Protein AF-A0A957UX32-F1 (afdb_monomer_lite)

Sequence (65 aa):
ALTITVGPTTMELCPGESRADQFTGLLGGAARYFFEDGLLYIDLMADGGTMAFAPANPELLADDG

Radius of gyration: 14.04 Å; chains: 1; bounding box: 30×34×32 Å

pLDDT: mean 89.86, std 10.33, range [53.16, 98.19]

Foldseek 3Di:
DDADDDDDDDPDPDPPVDCVVVVSVQNRQFDDWDDDPQWIWTDGPPRPGIDIGHPDDVVVVVVPD

Secondary structure (DSSP, 8-state):
---------------TT--HHHHHHHHTTEEEEEEETTEEEEEESTT--EEEEPPP-TTTSS---

Structure (mmCIF, N/CA/C/O backbone):
data_AF-A0A957UX32-F1
#
_entry.id   AF-A0A957UX32-F1
#
loop_
_atom_site.group_PDB
_atom_site.id
_atom_site.type_symbol
_atom_site.label_atom_id
_atom_site.label_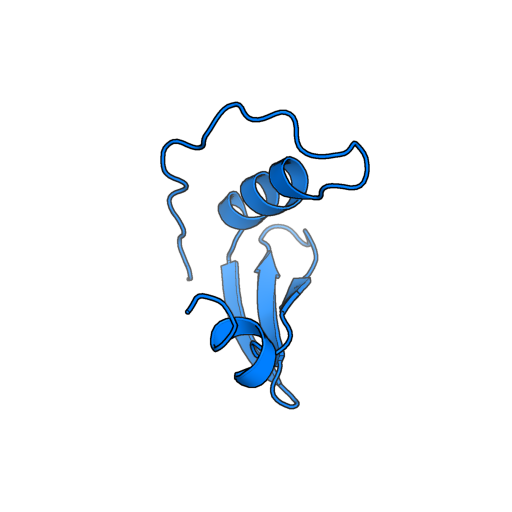alt_id
_atom_site.label_comp_id
_atom_site.label_asym_id
_atom_site.label_entity_id
_atom_site.label_seq_id
_atom_site.pdbx_PDB_ins_code
_atom_site.Cartn_x
_atom_site.Cartn_y
_atom_site.Cartn_z
_atom_site.occupancy
_atom_site.B_iso_or_equiv
_atom_site.auth_seq_id
_atom_site.auth_comp_id
_atom_site.auth_asym_id
_atom_site.auth_atom_id
_atom_site.pdbx_PDB_model_num
ATOM 1 N N . ALA A 1 1 ? -3.462 0.805 14.668 1.00 83.75 1 ALA A N 1
ATOM 2 C CA . ALA A 1 1 ? -3.097 1.585 13.473 1.00 83.75 1 ALA A CA 1
ATOM 3 C C . ALA A 1 1 ? -2.066 0.786 12.695 1.00 83.75 1 ALA A C 1
ATOM 5 O O . ALA A 1 1 ? -1.178 0.218 13.326 1.00 83.75 1 ALA A O 1
ATOM 6 N N . LEU A 1 2 ? -2.241 0.665 11.381 1.00 94.12 2 LEU A N 1
ATOM 7 C CA . LEU A 1 2 ? -1.267 0.046 10.483 1.00 94.12 2 LEU A CA 1
ATOM 8 C C . LEU A 1 2 ? -0.246 1.109 10.071 1.00 94.12 2 LEU A C 1
ATOM 10 O O . LEU A 1 2 ? -0.648 2.185 9.650 1.00 94.12 2 LEU A O 1
ATOM 14 N N . THR A 1 3 ? 1.044 0.798 10.169 1.00 94.81 3 THR A N 1
ATOM 15 C CA . THR A 1 3 ? 2.125 1.679 9.714 1.00 94.81 3 THR A CA 1
ATOM 16 C C . THR A 1 3 ? 2.989 0.918 8.722 1.00 94.81 3 THR A C 1
ATOM 18 O O . THR A 1 3 ? 3.416 -0.198 9.015 1.00 94.81 3 THR A O 1
ATOM 21 N N . ILE A 1 4 ? 3.253 1.524 7.565 1.00 95.25 4 ILE A N 1
ATOM 22 C CA . ILE A 1 4 ? 4.064 0.936 6.497 1.00 95.25 4 ILE A CA 1
ATOM 23 C C . ILE A 1 4 ? 5.219 1.888 6.193 1.00 95.25 4 ILE A C 1
ATOM 25 O O . ILE A 1 4 ? 5.003 3.041 5.829 1.00 95.25 4 ILE A O 1
ATOM 29 N N . THR A 1 5 ? 6.448 1.397 6.329 1.00 94.44 5 THR A N 1
ATOM 30 C CA . THR A 1 5 ? 7.652 2.139 5.944 1.00 94.44 5 THR A CA 1
ATOM 31 C C . THR A 1 5 ? 8.084 1.676 4.561 1.00 94.44 5 THR A C 1
ATOM 33 O O . THR A 1 5 ? 8.531 0.541 4.401 1.00 94.44 5 THR A O 1
ATOM 36 N N . VAL A 1 6 ? 7.945 2.546 3.560 1.00 93.00 6 VAL A N 1
ATOM 37 C CA . VAL A 1 6 ? 8.382 2.255 2.190 1.00 93.00 6 VAL A CA 1
ATOM 38 C C . VAL A 1 6 ? 9.910 2.296 2.136 1.00 93.00 6 VAL A C 1
ATOM 40 O O . VAL A 1 6 ? 10.531 3.286 2.521 1.00 93.00 6 VAL A O 1
ATOM 43 N N . GLY A 1 7 ? 10.510 1.188 1.705 1.00 91.81 7 GLY A N 1
ATOM 44 C CA . GLY A 1 7 ? 11.950 1.075 1.497 1.00 91.81 7 GLY A CA 1
ATOM 45 C C . GLY A 1 7 ? 12.408 1.690 0.169 1.00 91.81 7 GLY A C 1
ATOM 46 O O . GLY A 1 7 ? 11.592 2.213 -0.590 1.00 91.81 7 GLY A O 1
ATOM 47 N N . PRO A 1 8 ? 13.713 1.618 -0.140 1.00 92.62 8 PRO A N 1
ATOM 48 C CA . PRO A 1 8 ? 14.216 2.013 -1.452 1.00 92.62 8 PRO A CA 1
ATOM 49 C C . PRO A 1 8 ? 13.530 1.214 -2.571 1.00 92.62 8 PRO A C 1
ATOM 51 O O . PRO A 1 8 ? 13.324 0.007 -2.444 1.00 92.62 8 PRO A O 1
ATOM 54 N N . THR A 1 9 ? 13.212 1.888 -3.676 1.00 90.69 9 THR A N 1
ATOM 55 C CA . THR A 1 9 ? 12.625 1.296 -4.886 1.00 90.69 9 THR A CA 1
ATOM 56 C C . THR A 1 9 ? 13.626 1.333 -6.042 1.00 90.69 9 THR A C 1
ATOM 58 O O . THR A 1 9 ? 14.595 2.097 -6.023 1.00 90.69 9 THR A O 1
ATOM 61 N N . THR A 1 10 ? 13.417 0.500 -7.063 1.00 89.75 10 THR A N 1
ATOM 62 C CA . THR A 1 10 ? 14.180 0.588 -8.315 1.00 89.75 10 THR A CA 1
ATOM 63 C C . THR A 1 10 ? 13.726 1.814 -9.117 1.00 89.75 10 THR A C 1
ATOM 65 O O . THR A 1 10 ? 12.576 2.236 -9.023 1.00 89.75 10 THR A O 1
ATOM 68 N N . MET A 1 11 ? 14.627 2.407 -9.907 1.00 86.12 11 MET A N 1
ATOM 69 C CA . MET A 1 11 ? 14.319 3.554 -10.784 1.00 86.12 11 MET A CA 1
ATOM 70 C C . MET A 1 11 ? 13.958 3.103 -12.205 1.00 86.12 11 MET A C 1
ATOM 72 O O . MET A 1 11 ? 14.368 3.718 -13.189 1.00 86.12 11 MET A O 1
ATOM 76 N N . GLU A 1 12 ? 13.268 1.974 -12.325 1.00 87.62 12 GLU A N 1
ATOM 77 C CA . GLU A 1 12 ? 12.937 1.417 -13.630 1.00 87.62 12 GLU A CA 1
ATOM 78 C C . GLU A 1 12 ? 11.789 2.186 -14.290 1.00 87.62 12 GLU A C 1
ATOM 80 O O . GLU A 1 12 ? 10.821 2.586 -13.642 1.00 87.62 12 GLU A O 1
ATOM 85 N N . LEU A 1 13 ? 11.905 2.396 -15.603 1.00 82.38 13 LEU A N 1
ATOM 86 C CA . LEU A 1 13 ? 10.862 3.010 -16.416 1.00 82.38 13 LEU A CA 1
ATOM 87 C C . LEU A 1 13 ? 9.768 1.977 -16.698 1.00 82.38 13 LEU A C 1
ATOM 89 O O . LEU A 1 13 ? 9.734 1.351 -17.757 1.00 82.38 13 LEU A O 1
ATOM 93 N N . CYS A 1 14 ? 8.864 1.808 -15.736 1.00 85.62 14 CYS A N 1
ATOM 94 C CA . CYS A 1 14 ? 7.611 1.100 -15.966 1.00 85.62 14 CYS A CA 1
ATOM 95 C C . CYS A 1 14 ? 6.764 1.842 -17.025 1.00 85.62 14 CYS A C 1
ATOM 97 O O . CYS A 1 14 ? 6.883 3.064 -17.160 1.00 85.62 14 CYS A O 1
ATOM 99 N N . PRO A 1 15 ? 5.878 1.143 -17.763 1.00 87.44 15 PRO A N 1
ATOM 100 C CA . PRO A 1 15 ? 4.955 1.778 -18.706 1.00 87.44 15 PRO A CA 1
ATOM 101 C C . PRO A 1 15 ? 4.162 2.922 -18.054 1.00 87.44 15 PRO A C 1
ATOM 103 O O . PRO A 1 15 ? 3.868 2.854 -16.865 1.00 87.44 15 PRO A O 1
ATOM 106 N N . GLY A 1 16 ? 3.752 3.937 -18.824 1.00 84.56 16 GLY A N 1
ATOM 107 C CA . GLY A 1 16 ? 3.028 5.108 -18.289 1.00 84.56 16 GLY A CA 1
ATOM 108 C C . GLY A 1 16 ? 1.689 4.787 -17.606 1.00 84.56 16 GLY A C 1
ATOM 109 O O . GLY A 1 16 ? 1.204 5.565 -16.794 1.00 84.56 16 GLY A O 1
ATOM 110 N N . GLU A 1 17 ? 1.126 3.615 -17.894 1.00 92.19 17 GLU A N 1
ATOM 111 C CA . GLU A 1 17 ? -0.082 3.063 -17.269 1.00 92.19 17 GLU A CA 1
ATOM 112 C C . GLU A 1 17 ? 0.185 2.515 -15.846 1.00 92.19 17 GLU A C 1
ATOM 114 O O . GLU A 1 17 ? -0.745 2.165 -15.115 1.00 92.19 17 GLU A O 1
ATOM 119 N N . SER A 1 18 ? 1.462 2.378 -15.464 1.00 92.38 18 SER A N 1
ATOM 120 C CA . SER A 1 18 ? 1.889 1.837 -14.176 1.00 92.38 18 SER A CA 1
ATOM 121 C C . SER A 1 18 ? 1.400 2.697 -13.020 1.00 92.38 18 SER A C 1
ATOM 123 O O . SER A 1 18 ? 1.427 3.925 -13.056 1.00 92.38 18 SER A O 1
ATOM 125 N N . ARG A 1 19 ? 1.009 2.029 -11.935 1.00 92.62 19 ARG A N 1
ATOM 126 C CA . ARG A 1 19 ? 0.553 2.669 -10.697 1.00 92.62 19 ARG A CA 1
ATOM 127 C C . ARG A 1 19 ? 1.626 2.698 -9.611 1.00 92.62 19 ARG A C 1
ATOM 129 O O . ARG A 1 19 ? 1.281 2.940 -8.463 1.00 92.62 19 ARG A O 1
ATOM 136 N N . ALA A 1 20 ? 2.896 2.443 -9.937 1.00 91.38 20 ALA A N 1
ATOM 137 C CA . ALA A 1 20 ? 3.973 2.325 -8.945 1.00 91.38 20 ALA A CA 1
ATOM 138 C C . ALA A 1 20 ? 4.067 3.545 -8.004 1.00 91.38 20 ALA A C 1
ATOM 140 O O . ALA A 1 20 ? 4.054 3.384 -6.780 1.00 91.38 20 ALA A O 1
ATOM 141 N N . ASP A 1 21 ? 4.064 4.759 -8.558 1.00 90.19 21 ASP A N 1
ATOM 142 C CA . ASP A 1 21 ? 4.134 6.001 -7.774 1.00 90.19 21 ASP A CA 1
ATOM 143 C C . ASP A 1 21 ? 2.874 6.224 -6.930 1.00 90.19 21 ASP A C 1
ATOM 145 O O . ASP A 1 21 ? 2.945 6.602 -5.761 1.00 90.19 21 ASP A O 1
ATOM 149 N N . GLN A 1 22 ? 1.698 5.935 -7.496 1.00 93.00 22 GLN A N 1
ATOM 150 C CA . GLN A 1 22 ? 0.440 6.014 -6.757 1.00 93.00 22 GLN A CA 1
ATOM 151 C C . GLN A 1 22 ? 0.433 5.021 -5.591 1.00 93.00 22 GLN A C 1
ATOM 153 O O . GLN A 1 22 ? 0.118 5.394 -4.467 1.00 93.00 22 GLN A O 1
ATOM 158 N N . PHE A 1 23 ? 0.783 3.763 -5.849 1.00 94.25 23 PHE A N 1
ATOM 159 C CA . PHE A 1 23 ? 0.802 2.708 -4.847 1.00 94.25 23 PHE A CA 1
ATOM 160 C C . PHE A 1 23 ? 1.735 3.067 -3.688 1.00 94.25 23 PHE A C 1
ATOM 162 O O . PHE A 1 23 ? 1.300 3.092 -2.539 1.00 94.25 23 PHE A O 1
ATOM 169 N N . THR A 1 24 ? 2.987 3.424 -3.983 1.00 93.12 24 THR A N 1
ATOM 170 C CA . THR A 1 24 ? 3.970 3.804 -2.955 1.00 93.12 24 THR A CA 1
ATOM 171 C C . THR A 1 24 ? 3.548 5.047 -2.171 1.00 93.12 24 THR A C 1
ATOM 173 O O . THR A 1 24 ? 3.693 5.064 -0.947 1.00 93.12 24 THR A O 1
ATOM 176 N N . GLY A 1 25 ? 2.952 6.047 -2.829 1.00 92.44 25 GLY A N 1
ATOM 177 C CA . GLY A 1 25 ? 2.410 7.233 -2.163 1.00 92.44 25 GLY A CA 1
ATOM 178 C C . GLY A 1 25 ? 1.264 6.915 -1.195 1.00 92.44 25 GLY A C 1
ATOM 179 O O . GLY A 1 25 ? 1.238 7.432 -0.078 1.00 92.44 25 GLY A O 1
ATOM 180 N N . LEU A 1 26 ? 0.343 6.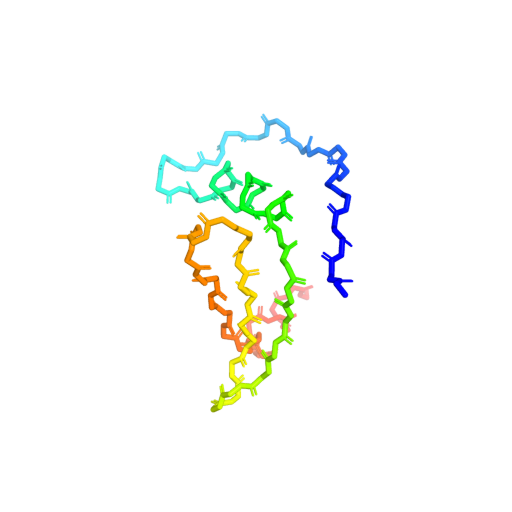027 -1.583 1.00 96.31 26 LEU A N 1
ATOM 181 C CA . LEU A 1 26 ? -0.802 5.652 -0.746 1.00 96.31 26 LEU A CA 1
ATOM 182 C C . LEU A 1 26 ? -0.398 4.774 0.450 1.00 96.31 26 LEU A C 1
ATOM 184 O O . LEU A 1 26 ? -0.994 4.908 1.519 1.00 96.31 26 LEU A O 1
ATOM 188 N N . LEU A 1 27 ? 0.641 3.935 0.329 1.00 95.75 27 LEU A N 1
ATOM 189 C CA . LEU A 1 27 ? 1.147 3.134 1.457 1.00 95.75 27 LEU A CA 1
ATOM 190 C C . LEU A 1 27 ? 1.562 3.997 2.658 1.00 95.75 27 LEU A C 1
ATOM 192 O O . LEU A 1 27 ? 1.345 3.594 3.802 1.00 95.75 27 LEU A O 1
ATOM 196 N N . GLY A 1 28 ? 2.103 5.195 2.414 1.00 92.50 28 GLY A N 1
ATOM 197 C CA . GLY A 1 28 ? 2.465 6.140 3.475 1.00 92.50 28 GLY A CA 1
ATOM 198 C C . GLY A 1 28 ? 1.264 6.697 4.252 1.00 92.50 28 GLY A C 1
ATOM 199 O O . GLY A 1 28 ? 1.430 7.173 5.373 1.00 92.50 28 GLY A O 1
ATOM 200 N N . GLY A 1 29 ? 0.059 6.620 3.681 1.00 94.44 2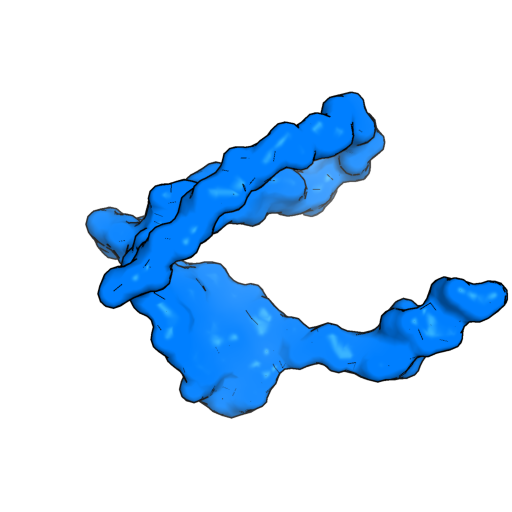9 GLY A N 1
ATOM 201 C CA . GLY A 1 29 ? -1.189 7.073 4.293 1.00 94.44 29 GLY A CA 1
ATOM 202 C C . GLY A 1 29 ? -1.996 5.974 4.987 1.00 94.44 29 GLY A C 1
ATOM 203 O O . GLY A 1 29 ? -3.111 6.255 5.419 1.00 94.44 29 GLY A O 1
ATOM 204 N N . ALA A 1 30 ? -1.493 4.738 5.077 1.00 96.94 30 ALA A N 1
ATOM 205 C CA . ALA A 1 30 ? -2.240 3.616 5.645 1.00 96.94 30 ALA A CA 1
ATOM 206 C C . ALA A 1 30 ? -2.688 3.875 7.098 1.00 96.94 30 ALA A C 1
ATOM 208 O O . ALA A 1 30 ? -1.921 4.365 7.927 1.00 96.94 30 ALA A O 1
ATOM 209 N N . ALA A 1 31 ? -3.936 3.517 7.413 1.00 96.31 31 ALA A N 1
ATOM 210 C CA . ALA A 1 31 ? -4.536 3.705 8.735 1.00 96.31 31 ALA A CA 1
ATOM 211 C C . ALA A 1 31 ? -4.917 2.385 9.408 1.00 96.31 31 ALA A C 1
ATOM 213 O O . ALA A 1 31 ? -4.571 2.125 10.571 1.00 96.31 31 ALA A O 1
ATOM 214 N N . ARG A 1 32 ? -5.636 1.536 8.674 1.00 96.38 32 ARG A N 1
ATOM 215 C CA . ARG A 1 32 ? -6.083 0.210 9.113 1.00 96.38 32 ARG A CA 1
ATOM 216 C C . ARG A 1 32 ? -6.231 -0.714 7.912 1.00 96.38 32 ARG A C 1
ATOM 218 O O . ARG A 1 32 ? -6.348 -0.243 6.787 1.00 96.38 32 ARG A O 1
ATOM 225 N N . TYR A 1 33 ? -6.269 -2.014 8.176 1.00 97.44 33 TYR A N 1
ATOM 226 C CA . TYR A 1 33 ? -6.583 -3.022 7.173 1.00 97.44 33 TYR A CA 1
ATOM 227 C C . TYR A 1 33 ? -7.719 -3.920 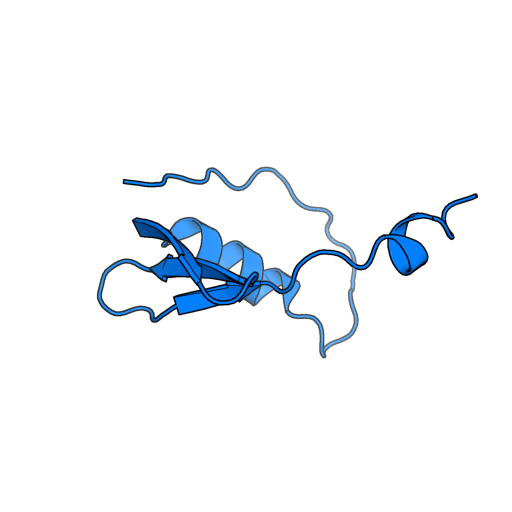7.648 1.00 97.44 33 TYR A C 1
ATOM 229 O O . TYR A 1 33 ? -7.935 -4.069 8.855 1.00 97.44 33 TYR A O 1
ATOM 237 N N . PHE A 1 34 ? -8.429 -4.512 6.698 1.00 97.62 34 PHE A N 1
ATOM 238 C CA . PHE A 1 34 ? -9.439 -5.533 6.947 1.00 97.62 34 PHE A CA 1
ATOM 239 C C . PHE A 1 34 ? -9.619 -6.411 5.707 1.00 97.62 34 PHE A C 1
ATOM 241 O O . PHE A 1 34 ? -9.175 -6.058 4.617 1.00 97.62 34 PHE A O 1
ATOM 248 N N . PHE A 1 35 ? -10.256 -7.563 5.893 1.00 97.56 35 PHE A N 1
ATOM 249 C CA . PHE A 1 35 ? -10.636 -8.452 4.803 1.00 97.56 35 PHE A CA 1
ATOM 250 C C . PHE A 1 35 ? -12.155 -8.470 4.669 1.00 97.56 35 PHE A C 1
ATOM 252 O O . PHE A 1 35 ? -12.853 -8.586 5.677 1.00 97.56 35 PHE A O 1
ATOM 259 N N . GLU A 1 36 ? -12.649 -8.380 3.439 1.00 97.81 36 GLU A N 1
ATOM 260 C CA . GLU A 1 36 ? -14.074 -8.457 3.105 1.00 97.81 36 GLU A CA 1
ATOM 261 C C . GLU A 1 36 ? -14.214 -9.115 1.727 1.00 97.81 36 GLU A C 1
ATOM 263 O O . GLU A 1 36 ? -13.424 -8.839 0.827 1.00 97.81 36 GLU A O 1
ATOM 268 N N . ASP A 1 37 ? -15.134 -10.075 1.598 1.00 96.19 37 ASP A N 1
ATOM 269 C CA . ASP A 1 37 ? -15.369 -10.855 0.369 1.00 96.19 37 ASP A CA 1
ATOM 270 C C . ASP A 1 37 ? -14.109 -11.479 -0.273 1.00 96.19 37 ASP A C 1
ATOM 272 O O . ASP A 1 37 ? -14.031 -11.700 -1.480 1.00 96.19 37 ASP A O 1
ATOM 276 N N . GLY A 1 38 ? -13.100 -11.797 0.546 1.00 94.94 38 GLY A N 1
ATOM 277 C CA . GLY A 1 38 ? -11.833 -12.381 0.096 1.00 94.94 38 GLY A CA 1
ATOM 278 C C . GLY A 1 38 ? -10.819 -11.373 -0.457 1.00 94.94 38 GLY A C 1
ATOM 279 O O . GLY A 1 38 ? -9.727 -11.783 -0.848 1.00 94.94 38 GLY A O 1
ATOM 280 N N . LEU A 1 39 ? -11.137 -10.077 -0.452 1.00 97.56 39 LEU A N 1
ATOM 281 C CA . LEU A 1 39 ? -10.208 -8.997 -0.776 1.00 97.56 39 LEU A CA 1
ATOM 282 C C . LEU A 1 39 ? -9.564 -8.430 0.492 1.00 97.56 39 LEU A C 1
ATOM 284 O O . LEU A 1 39 ? -10.157 -8.437 1.573 1.00 97.56 39 LEU A O 1
ATOM 288 N N . LEU A 1 40 ? -8.349 -7.903 0.346 1.00 97.62 40 LEU A N 1
ATOM 289 C CA . LEU A 1 40 ? -7.701 -7.072 1.357 1.00 97.62 40 LEU A CA 1
ATOM 290 C C . LEU A 1 40 ? -8.038 -5.606 1.086 1.00 97.62 40 LEU A C 1
ATOM 292 O O . LEU A 1 40 ? -7.791 -5.105 -0.009 1.00 97.62 40 LEU A O 1
ATOM 296 N N . TYR A 1 41 ? -8.510 -4.907 2.108 1.00 98.19 41 TYR A N 1
ATOM 297 C CA . TYR A 1 41 ? -8.729 -3.468 2.085 1.00 98.19 41 TYR A CA 1
ATOM 298 C C . TYR A 1 41 ? -7.761 -2.766 3.034 1.00 98.19 41 TYR A C 1
ATOM 300 O O . TYR A 1 41 ? -7.532 -3.226 4.156 1.00 98.19 41 TYR A O 1
ATOM 308 N N . ILE A 1 42 ? -7.209 -1.636 2.595 1.00 98.12 42 ILE A N 1
ATOM 309 C CA . ILE A 1 42 ? -6.415 -0.721 3.420 1.00 98.12 42 ILE A CA 1
ATOM 310 C C . ILE A 1 42 ? -7.066 0.656 3.353 1.00 98.12 42 ILE A C 1
ATOM 312 O O . ILE A 1 42 ? -7.021 1.312 2.312 1.00 98.12 42 ILE A O 1
ATOM 316 N N . ASP A 1 43 ? -7.643 1.097 4.468 1.00 97.69 43 ASP A N 1
ATOM 317 C CA . ASP A 1 43 ? -8.153 2.461 4.594 1.00 97.69 43 ASP A CA 1
ATOM 318 C C . ASP A 1 43 ? -7.005 3.427 4.846 1.00 97.69 43 ASP A C 1
ATOM 320 O O . ASP A 1 43 ? -6.062 3.128 5.594 1.00 97.69 43 ASP A O 1
ATOM 324 N N . LEU A 1 44 ? -7.128 4.606 4.251 1.00 97.50 44 LEU A N 1
ATOM 325 C CA . LEU A 1 44 ? -6.166 5.686 4.357 1.00 97.50 44 LEU A CA 1
ATOM 326 C C . LEU A 1 44 ? -6.615 6.725 5.387 1.00 97.50 44 LEU A C 1
ATOM 328 O O . LEU A 1 44 ? -7.803 6.916 5.650 1.00 97.50 44 LEU A O 1
ATOM 332 N N . MET A 1 45 ? -5.643 7.405 5.987 1.00 94.94 45 MET A N 1
ATOM 333 C CA . MET A 1 45 ? -5.883 8.526 6.894 1.00 94.94 45 MET A CA 1
ATOM 334 C C . MET A 1 45 ? -6.577 9.690 6.165 1.00 94.94 45 MET A C 1
ATOM 336 O O . MET A 1 45 ? -6.503 9.803 4.943 1.00 94.94 45 MET A O 1
ATOM 340 N N . ALA A 1 46 ? -7.189 10.593 6.941 1.00 91.50 46 ALA A N 1
ATOM 341 C CA . ALA A 1 46 ? -7.729 11.874 6.466 1.00 91.50 46 ALA A CA 1
ATOM 342 C C . ALA A 1 46 ? -8.680 11.758 5.255 1.00 91.50 46 ALA A C 1
ATOM 344 O O . ALA A 1 46 ? -8.593 12.553 4.324 1.00 91.50 46 ALA A O 1
ATOM 345 N N . ASP A 1 47 ? -9.556 10.747 5.262 1.00 87.12 47 ASP A N 1
ATOM 346 C CA . ASP A 1 47 ? -10.516 10.466 4.185 1.00 87.12 47 ASP A CA 1
ATOM 347 C C . ASP A 1 47 ? -9.861 10.239 2.807 1.00 87.12 47 ASP A C 1
ATOM 349 O O . ASP A 1 47 ? -10.476 10.454 1.763 1.00 87.12 47 ASP A O 1
ATOM 353 N N . GLY A 1 48 ? -8.612 9.753 2.789 1.00 92.75 48 GLY A N 1
ATOM 354 C CA . GLY A 1 48 ? -7.852 9.464 1.566 1.00 92.75 48 GLY A CA 1
ATOM 355 C C . GLY A 1 48 ? -8.408 8.318 0.708 1.00 92.75 48 GLY A C 1
ATOM 356 O O . GLY A 1 48 ? -7.880 8.050 -0.369 1.00 92.75 48 GLY A O 1
ATOM 357 N N . GLY A 1 49 ? -9.467 7.649 1.168 1.00 96.44 49 GLY A N 1
ATOM 358 C CA . GLY A 1 49 ? -10.106 6.515 0.506 1.00 96.44 49 GLY A CA 1
ATOM 359 C C . GLY A 1 49 ? -9.564 5.164 0.970 1.00 96.44 49 GLY A C 1
ATOM 360 O O . GLY A 1 49 ? -8.949 5.047 2.031 1.00 96.44 49 GLY A O 1
ATOM 361 N N . THR A 1 50 ? -9.805 4.138 0.155 1.00 97.56 50 THR A N 1
ATOM 362 C CA . THR A 1 50 ? -9.472 2.745 0.471 1.00 97.56 50 THR A CA 1
ATOM 363 C C . THR A 1 50 ? -8.767 2.096 -0.716 1.00 97.56 50 THR A C 1
ATOM 365 O O . THR A 1 50 ? -9.254 2.155 -1.846 1.00 97.56 50 THR A O 1
ATOM 368 N N . MET A 1 51 ? -7.628 1.451 -0.468 1.00 97.62 51 MET A N 1
ATOM 369 C CA . MET A 1 51 ? -6.987 0.560 -1.438 1.00 97.62 51 MET A CA 1
ATOM 370 C C . MET A 1 51 ? -7.592 -0.838 -1.320 1.00 97.62 51 MET A C 1
ATOM 372 O O . MET A 1 51 ? -7.686 -1.357 -0.211 1.00 97.62 51 MET A O 1
ATOM 376 N N . ALA A 1 52 ? -7.961 -1.453 -2.443 1.00 97.56 52 ALA A N 1
ATOM 377 C CA . ALA A 1 52 ? -8.490 -2.813 -2.498 1.00 97.56 52 ALA A CA 1
ATOM 378 C C . ALA A 1 52 ? -7.541 -3.721 -3.288 1.00 97.56 52 ALA A C 1
ATOM 380 O O . ALA A 1 52 ? -7.110 -3.370 -4.388 1.00 97.56 52 ALA A O 1
ATOM 381 N N . PHE A 1 53 ? -7.240 -4.892 -2.737 1.00 96.25 53 PHE A N 1
ATOM 382 C CA . PHE A 1 53 ? -6.335 -5.872 -3.322 1.00 96.25 53 PHE A CA 1
ATOM 383 C C . PHE A 1 53 ? -7.053 -7.210 -3.460 1.00 96.25 53 PHE A C 1
ATOM 385 O O . PHE A 1 53 ? -7.576 -7.755 -2.487 1.00 96.25 53 PHE 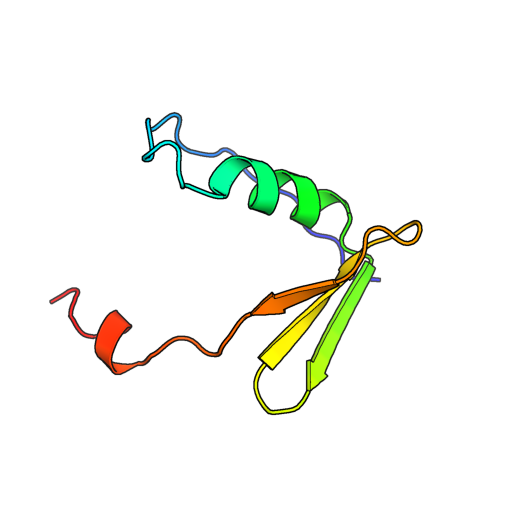A O 1
ATOM 392 N N . ALA A 1 54 ? -7.058 -7.743 -4.678 1.00 95.62 54 ALA A N 1
ATOM 393 C CA . ALA A 1 54 ? -7.511 -9.100 -4.934 1.00 95.62 54 ALA A CA 1
ATOM 394 C C . ALA A 1 54 ? -6.501 -10.116 -4.367 1.00 95.62 54 ALA A C 1
ATOM 396 O O . ALA A 1 54 ? -5.304 -9.810 -4.286 1.00 95.62 54 ALA A O 1
ATOM 397 N N . PRO A 1 55 ? -6.948 -11.328 -3.999 1.00 93.50 55 PRO A N 1
ATOM 398 C CA . PRO A 1 55 ? -6.028 -12.407 -3.674 1.00 93.50 55 PRO A CA 1
ATOM 399 C C . PRO A 1 55 ? -5.126 -12.692 -4.878 1.00 93.50 55 PRO A C 1
ATOM 401 O O . PRO A 1 55 ? -5.565 -12.641 -6.029 1.00 93.50 55 PRO A O 1
ATOM 404 N N . ALA A 1 56 ? -3.855 -12.991 -4.613 1.00 88.94 56 ALA A N 1
ATOM 405 C CA . ALA A 1 56 ? -2.937 -13.357 -5.678 1.00 88.94 56 ALA A CA 1
ATOM 406 C C . ALA A 1 56 ? -3.417 -14.646 -6.359 1.00 88.94 56 ALA A C 1
ATOM 408 O O . ALA A 1 56 ? -3.815 -15.594 -5.679 1.00 88.94 56 ALA A O 1
ATOM 409 N N . ASN A 1 57 ? -3.379 -14.682 -7.692 1.00 85.25 57 ASN A N 1
ATOM 410 C CA . ASN A 1 57 ? -3.700 -15.896 -8.432 1.00 85.25 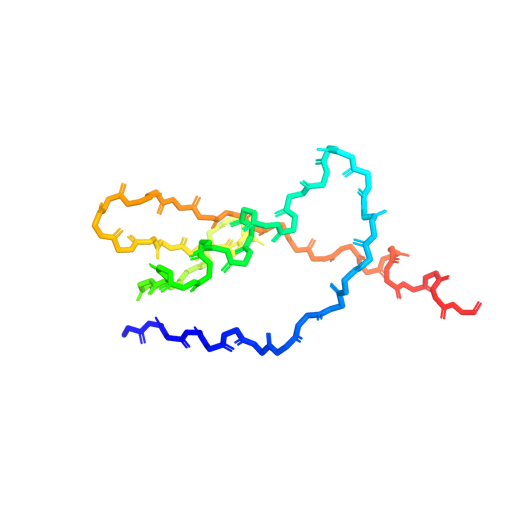57 ASN A CA 1
ATOM 411 C C . ASN A 1 57 ? -2.530 -16.890 -8.292 1.00 85.25 57 ASN A C 1
ATOM 413 O O . ASN A 1 57 ? -1.452 -16.602 -8.817 1.00 85.25 57 ASN A O 1
ATOM 417 N N . PRO A 1 58 ? -2.712 -18.046 -7.625 1.00 75.94 58 PRO A N 1
ATOM 418 C CA . PRO A 1 58 ? -1.637 -19.017 -7.443 1.00 75.94 58 PRO A CA 1
ATOM 419 C C . PRO A 1 58 ? -1.119 -19.592 -8.767 1.00 75.94 58 PRO A C 1
ATOM 421 O O . PRO A 1 58 ? 0.045 -19.966 -8.833 1.00 75.94 58 PRO A O 1
ATOM 424 N N . GLU A 1 59 ? -1.933 -19.623 -9.826 1.00 77.44 59 GLU A N 1
ATOM 425 C CA . GLU A 1 59 ? -1.495 -20.082 -11.152 1.00 77.44 59 GLU A CA 1
ATOM 426 C C . GLU A 1 59 ? -0.588 -19.060 -11.851 1.00 77.44 59 GLU A C 1
ATOM 428 O O . GLU A 1 59 ? 0.320 -19.449 -12.574 1.00 77.44 59 GLU A O 1
ATOM 433 N N . LEU A 1 60 ? -0.782 -17.760 -11.593 1.00 67.25 60 LEU A N 1
ATOM 434 C CA . LEU A 1 60 ? 0.063 -16.690 -12.138 1.00 67.25 60 LEU A CA 1
ATOM 435 C C . LEU A 1 60 ? 1.409 -16.588 -11.400 1.00 67.25 60 LEU A C 1
ATOM 437 O O . LEU A 1 60 ? 2.385 -16.129 -11.971 1.00 67.25 60 LEU A O 1
ATOM 441 N N . LEU A 1 61 ? 1.450 -17.005 -10.132 1.00 66.44 61 LEU A N 1
ATOM 442 C CA . LEU A 1 61 ? 2.669 -17.042 -9.313 1.00 66.44 61 LEU A CA 1
ATOM 443 C C . LEU A 1 61 ? 3.490 -18.329 -9.503 1.00 66.44 61 LEU A C 1
ATOM 445 O O . LEU A 1 61 ? 4.607 -18.422 -9.005 1.00 66.44 61 LEU A O 1
ATOM 449 N N . ALA A 1 62 ? 2.923 -19.345 -10.158 1.00 67.44 62 ALA A N 1
ATOM 450 C CA . ALA A 1 62 ? 3.587 -20.622 -10.417 1.00 67.44 62 ALA A CA 1
ATOM 451 C C . ALA A 1 62 ? 4.322 -20.665 -11.772 1.00 67.44 62 ALA A C 1
ATOM 453 O O . ALA A 1 62 ? 5.035 -21.632 -12.025 1.00 67.44 62 ALA A O 1
ATOM 454 N N . ASP A 1 63 ? 4.156 -19.643 -12.621 1.00 58.31 63 ASP A N 1
ATOM 455 C CA . ASP A 1 63 ? 4.783 -19.530 -13.952 1.00 58.31 63 ASP A CA 1
ATOM 456 C C . ASP A 1 63 ? 6.205 -18.925 -13.907 1.00 58.31 63 ASP A C 1
ATOM 458 O O . ASP A 1 63 ? 6.858 -18.771 -14.932 1.00 58.31 63 ASP A O 1
ATOM 462 N N . ASP A 1 64 ? 6.733 -18.645 -12.710 1.00 57.62 64 ASP A N 1
ATOM 463 C CA . ASP A 1 64 ? 8.116 -18.193 -12.489 1.00 57.62 64 ASP A CA 1
ATOM 464 C C . ASP A 1 64 ? 9.110 -19.382 -12.386 1.00 57.62 64 ASP A C 1
ATOM 466 O O . ASP A 1 64 ? 10.022 -19.376 -11.550 1.00 57.62 64 ASP A O 1
ATOM 470 N N . GLY A 1 65 ? 8.890 -20.439 -13.181 1.00 53.16 65 GLY A N 1
ATOM 471 C CA . GLY A 1 65 ? 9.709 -21.662 -13.239 1.00 53.16 65 GLY A CA 1
ATOM 472 C C . GLY A 1 65 ? 10.772 -21.646 -14.330 1.00 53.16 65 GLY A C 1
ATOM 473 O O . GLY A 1 65 ? 10.389 -21.566 -15.516 1.00 53.16 65 GLY A O 1
#